Protein AF-A0A956DTZ0-F1 (afdb_monomer_lite)

Radius of gyration: 18.79 Å; chains: 1; bounding box: 50×27×68 Å

Structure (mmCIF, N/CA/C/O backbone):
data_AF-A0A956DTZ0-F1
#
_entry.id   AF-A0A956DTZ0-F1
#
loop_
_atom_site.group_PDB
_atom_site.id
_atom_site.type_symbol
_atom_site.label_atom_id
_atom_site.label_alt_id
_atom_site.label_comp_id
_atom_site.label_asym_id
_atom_site.label_entity_id
_atom_site.label_seq_id
_atom_site.pdbx_PDB_ins_code
_atom_site.Cartn_x
_atom_site.Cartn_y
_atom_site.Cartn_z
_atom_site.occupancy
_atom_site.B_iso_or_equiv
_atom_site.auth_seq_id
_atom_site.auth_comp_id
_atom_site.auth_asym_id
_atom_site.auth_atom_id
_atom_site.pdbx_PDB_model_num
ATOM 1 N N . MET A 1 1 ? -32.865 7.386 51.365 1.00 51.06 1 MET A N 1
ATOM 2 C CA . MET A 1 1 ? -32.165 6.219 50.778 1.00 51.06 1 MET A CA 1
ATOM 3 C C . MET A 1 1 ? -31.901 6.485 49.303 1.00 51.06 1 MET A C 1
ATOM 5 O O . MET A 1 1 ? -32.833 6.796 48.576 1.00 51.06 1 MET A O 1
ATOM 9 N N . ARG A 1 2 ? -30.634 6.435 48.879 1.00 50.09 2 ARG A N 1
ATOM 10 C CA . ARG A 1 2 ? -30.205 6.608 47.482 1.00 50.09 2 ARG A CA 1
ATOM 11 C C . ARG A 1 2 ? -30.488 5.316 46.709 1.00 50.09 2 ARG A C 1
ATOM 13 O O . ARG A 1 2 ? -29.997 4.271 47.123 1.00 50.09 2 ARG A O 1
ATOM 20 N N . ARG A 1 3 ? -31.228 5.367 45.597 1.00 43.94 3 ARG A N 1
ATOM 21 C CA . ARG A 1 3 ? -31.261 4.271 44.615 1.00 43.94 3 ARG A CA 1
ATOM 22 C C . ARG A 1 3 ? -30.463 4.690 43.388 1.00 43.94 3 ARG A C 1
ATOM 24 O O . ARG A 1 3 ? -30.727 5.717 42.774 1.00 43.94 3 ARG A O 1
ATOM 31 N N . ALA A 1 4 ? -29.414 3.912 43.158 1.00 49.28 4 ALA A N 1
ATOM 32 C CA . ALA A 1 4 ? -28.374 4.114 42.175 1.00 49.28 4 ALA A CA 1
ATOM 33 C C . ALA A 1 4 ? -28.901 3.998 40.740 1.00 49.28 4 ALA A C 1
ATOM 35 O O . ALA A 1 4 ? -29.781 3.194 40.439 1.00 49.28 4 ALA A O 1
ATOM 36 N N . ALA A 1 5 ? -28.309 4.807 39.867 1.00 52.06 5 ALA A N 1
ATOM 37 C CA . ALA A 1 5 ? -28.486 4.770 38.430 1.00 52.06 5 ALA A CA 1
ATOM 38 C C . ALA A 1 5 ? -27.880 3.489 37.833 1.00 52.06 5 ALA A C 1
ATOM 40 O O . ALA A 1 5 ? -26.682 3.244 37.978 1.00 52.06 5 ALA A O 1
ATOM 41 N N . SER A 1 6 ? -28.680 2.725 37.090 1.00 51.34 6 SER A N 1
ATOM 42 C CA . SER A 1 6 ? -28.170 1.721 36.153 1.00 51.34 6 SER A CA 1
ATOM 43 C C . SER A 1 6 ? -27.734 2.415 34.863 1.00 51.34 6 SER A C 1
ATOM 45 O O . SER A 1 6 ? -28.564 2.816 34.051 1.00 51.34 6 SER A O 1
ATOM 47 N N . LYS A 1 7 ? -26.420 2.562 34.663 1.00 54.62 7 LYS A N 1
ATOM 48 C CA . LYS A 1 7 ? -25.843 2.852 33.342 1.00 54.62 7 LYS A CA 1
ATOM 49 C C . LYS A 1 7 ? -25.775 1.542 32.546 1.00 54.62 7 LYS A C 1
ATOM 51 O O . LYS A 1 7 ? -25.165 0.595 33.041 1.00 54.62 7 LYS A 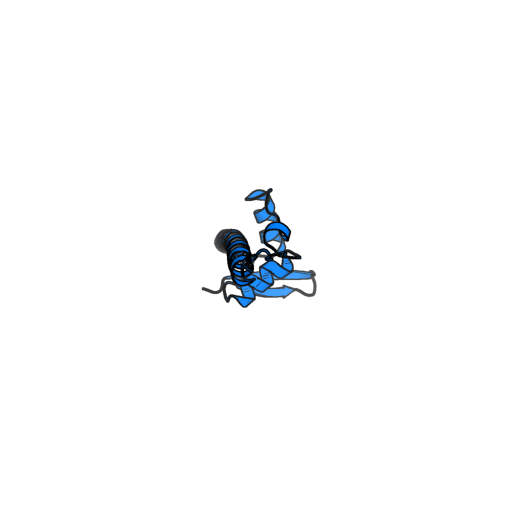O 1
ATOM 56 N N . PRO A 1 8 ? -26.332 1.460 31.325 1.00 48.78 8 PRO A N 1
ATOM 57 C CA . PRO A 1 8 ? -26.114 0.303 30.474 1.00 48.78 8 PRO A CA 1
ATOM 58 C C . PRO A 1 8 ? -24.675 0.348 29.947 1.00 48.78 8 PRO A C 1
ATOM 60 O O . PRO A 1 8 ? -24.281 1.279 29.242 1.00 48.78 8 PRO A O 1
ATOM 63 N N . SER A 1 9 ? -23.887 -0.664 30.303 1.00 52.88 9 SER A N 1
ATOM 64 C CA . SER A 1 9 ? -22.599 -0.949 29.676 1.00 52.88 9 SER A CA 1
ATOM 65 C C . SER A 1 9 ? -22.858 -1.317 28.211 1.00 52.88 9 SER A C 1
ATOM 67 O O . SER A 1 9 ? -23.365 -2.396 27.914 1.00 52.88 9 SER A O 1
ATOM 69 N N . ARG A 1 10 ? -22.607 -0.386 27.281 1.00 52.59 10 ARG A N 1
ATOM 70 C CA . ARG A 1 10 ? -22.614 -0.675 25.840 1.00 52.59 10 ARG A CA 1
ATOM 71 C C . ARG A 1 10 ? -21.243 -1.226 25.458 1.00 52.59 10 ARG A C 1
ATOM 73 O O . ARG A 1 10 ? -20.242 -0.520 25.504 1.00 52.59 10 ARG A O 1
ATOM 80 N N . SER A 1 11 ? -21.275 -2.501 25.102 1.00 47.69 11 SER A N 1
ATOM 81 C CA . SER A 1 11 ? -20.199 -3.428 24.777 1.00 47.69 11 SER A CA 1
ATOM 82 C C . SER A 1 11 ? -19.124 -2.911 23.798 1.00 47.69 11 SER A C 1
ATOM 84 O O . SER A 1 11 ? -19.444 -2.146 22.883 1.00 47.69 11 SER A O 1
ATOM 86 N N . PRO A 1 12 ? -17.868 -3.394 23.915 1.00 57.06 12 PRO A N 1
ATOM 87 C CA . PRO A 1 12 ? -16.751 -3.082 23.006 1.00 57.06 12 PRO A CA 1
ATOM 88 C C . PRO A 1 12 ? -16.955 -3.543 21.546 1.00 57.06 12 PRO A C 1
ATOM 90 O O . PRO A 1 12 ? -16.316 -3.018 20.636 1.00 57.06 12 PRO A O 1
ATOM 93 N N . GLU A 1 13 ? -17.891 -4.457 21.298 1.00 56.47 13 GLU A N 1
ATOM 94 C CA . GLU A 1 13 ? -18.140 -5.107 20.000 1.00 56.47 13 GLU A CA 1
ATOM 95 C C . GLU A 1 13 ? -18.607 -4.147 18.885 1.00 56.47 13 GLU A C 1
ATOM 97 O O . GLU A 1 13 ? -18.237 -4.284 17.716 1.00 56.47 13 GLU A O 1
ATOM 102 N N . ARG A 1 14 ? -19.346 -3.087 19.246 1.00 55.88 14 ARG A N 1
ATOM 103 C CA . ARG A 1 14 ? -19.820 -2.084 18.274 1.00 55.88 14 ARG A CA 1
ATOM 104 C C . ARG A 1 14 ? -18.697 -1.204 17.722 1.00 55.88 14 ARG A C 1
ATOM 106 O O . ARG A 1 14 ? -18.788 -0.760 16.586 1.00 55.88 14 ARG A O 1
ATOM 113 N N . LYS A 1 15 ? -17.640 -0.952 18.504 1.00 55.59 15 LYS A N 1
ATOM 114 C CA . LYS A 1 15 ? -16.503 -0.123 18.066 1.00 55.59 15 LYS A CA 1
ATOM 115 C C . LYS A 1 15 ? -15.551 -0.889 17.148 1.00 55.59 15 LYS A C 1
ATOM 117 O O . LYS A 1 15 ? -15.049 -0.303 16.195 1.00 55.59 15 LYS A O 1
ATOM 122 N N . ALA A 1 16 ? -15.336 -2.179 17.413 1.00 59.88 16 ALA A N 1
ATOM 123 C CA . ALA A 1 16 ? -14.496 -3.034 16.576 1.00 59.88 16 ALA A CA 1
ATOM 124 C C . ALA A 1 16 ? -15.085 -3.194 15.163 1.00 59.88 16 ALA A C 1
ATOM 126 O O . ALA A 1 16 ? -14.371 -3.019 14.182 1.00 59.88 16 ALA A O 1
ATOM 127 N N . SER A 1 17 ? -16.403 -3.396 15.069 1.00 64.75 17 SER A N 1
ATOM 128 C CA . SER A 1 17 ? -17.115 -3.543 13.790 1.00 64.75 17 SER A CA 1
ATOM 129 C C . SER A 1 17 ? -17.016 -2.290 12.904 1.00 64.75 17 SER A C 1
ATOM 131 O O . SER A 1 17 ? -16.825 -2.383 11.697 1.00 64.75 17 SER A O 1
ATOM 133 N N . THR A 1 18 ? -17.099 -1.091 13.494 1.00 71.62 18 THR A N 1
ATOM 134 C CA . THR A 1 18 ? -16.952 0.166 12.739 1.00 71.62 18 THR A CA 1
ATOM 135 C C . THR A 1 18 ? -15.502 0.433 12.326 1.00 71.62 18 THR A C 1
ATOM 137 O O . THR A 1 18 ? -15.267 0.976 11.250 1.00 71.62 18 THR A O 1
ATOM 140 N N . ALA A 1 19 ? -14.526 0.067 13.162 1.00 77.81 19 ALA A N 1
ATOM 141 C CA . ALA A 1 19 ? -13.109 0.231 12.841 1.00 77.81 19 ALA A CA 1
ATOM 142 C C . ALA A 1 19 ? -12.663 -0.702 11.705 1.00 77.81 19 ALA A C 1
ATOM 144 O O . ALA A 1 19 ? -11.941 -0.267 10.811 1.00 77.81 19 ALA A O 1
ATOM 145 N N . ASP A 1 20 ? -13.126 -1.954 11.703 1.00 85.38 20 ASP A N 1
ATOM 146 C CA . ASP A 1 20 ? -12.833 -2.894 10.619 1.00 85.38 20 ASP A CA 1
ATOM 147 C C . ASP A 1 20 ? -13.526 -2.506 9.304 1.00 85.38 20 ASP A C 1
ATOM 149 O O . ASP A 1 20 ? -12.909 -2.572 8.241 1.00 85.38 20 ASP A O 1
ATOM 153 N N . GLY A 1 21 ? -14.758 -1.986 9.369 1.00 89.81 21 GLY A N 1
ATOM 154 C CA . GLY A 1 21 ? -15.437 -1.430 8.195 1.00 89.81 21 GLY A CA 1
ATOM 155 C C . GLY A 1 21 ? -14.641 -0.295 7.543 1.00 89.81 21 GLY A C 1
ATOM 156 O O . GLY A 1 21 ? -14.410 -0.313 6.339 1.00 89.81 21 GLY A O 1
ATOM 157 N N . LYS A 1 22 ? -14.126 0.644 8.349 1.00 90.94 22 LYS A N 1
ATOM 158 C CA . LYS A 1 22 ? -13.256 1.727 7.860 1.00 90.94 22 LYS A CA 1
ATOM 159 C C . LYS A 1 22 ? -11.944 1.211 7.277 1.00 90.94 22 LYS A C 1
ATOM 161 O O . LYS A 1 22 ? -11.521 1.675 6.226 1.00 90.94 22 LYS A O 1
ATOM 166 N N . ARG A 1 23 ? -11.296 0.250 7.943 1.00 93.25 23 ARG A N 1
ATOM 167 C CA . ARG A 1 23 ? -10.085 -0.380 7.402 1.00 93.25 23 ARG A CA 1
ATOM 168 C C . ARG A 1 23 ? -10.367 -1.005 6.042 1.00 93.25 23 ARG A C 1
ATOM 170 O O . ARG A 1 23 ? -9.596 -0.786 5.122 1.00 93.25 23 ARG A O 1
ATOM 177 N N . THR A 1 24 ? -11.478 -1.722 5.911 1.00 93.75 24 THR A N 1
ATOM 178 C CA . THR A 1 24 ? -11.899 -2.344 4.651 1.00 93.75 24 THR A CA 1
ATOM 179 C C . THR A 1 24 ? -12.109 -1.310 3.550 1.00 93.75 24 THR A C 1
ATOM 181 O O . THR A 1 24 ? -11.575 -1.497 2.466 1.00 93.75 24 THR A O 1
ATOM 184 N N . GLU A 1 25 ? -12.772 -0.187 3.840 1.00 93.38 25 GLU A N 1
ATOM 185 C CA . GLU A 1 25 ? -12.961 0.908 2.875 1.00 93.38 25 GLU A CA 1
ATOM 186 C C . GLU A 1 25 ? -11.627 1.433 2.318 1.00 93.38 25 GLU A C 1
ATOM 188 O O . GLU A 1 25 ? -11.448 1.521 1.106 1.00 93.38 25 GLU A O 1
ATOM 193 N N . ALA A 1 26 ? -10.653 1.701 3.190 1.00 94.50 26 ALA A N 1
ATOM 194 C CA . ALA A 1 26 ? -9.325 2.138 2.761 1.00 94.50 26 ALA A CA 1
ATOM 195 C C . ALA A 1 26 ? -8.571 1.084 1.941 1.00 94.50 26 ALA A C 1
ATOM 197 O O . ALA A 1 26 ? -7.792 1.427 1.053 1.00 94.50 26 ALA A O 1
ATOM 198 N N . LEU A 1 27 ? -8.768 -0.197 2.248 1.00 95.00 27 LEU A N 1
ATOM 199 C CA . LEU A 1 27 ? -8.157 -1.288 1.495 1.00 95.00 27 LEU A CA 1
ATOM 200 C C . LEU A 1 27 ? -8.778 -1.398 0.102 1.00 95.00 27 LEU A C 1
ATOM 202 O O . LEU A 1 27 ? -8.035 -1.538 -0.862 1.00 95.00 27 LEU A O 1
ATOM 206 N N . ASP A 1 28 ? -10.100 -1.281 -0.014 1.00 94.56 28 ASP A N 1
ATOM 207 C CA . ASP A 1 28 ? -10.808 -1.273 -1.298 1.00 94.56 28 ASP A CA 1
ATOM 208 C C . ASP A 1 28 ? -10.366 -0.102 -2.183 1.00 94.56 28 ASP A C 1
ATOM 210 O O . ASP A 1 28 ? -10.063 -0.290 -3.362 1.00 94.56 28 ASP A O 1
ATOM 214 N N . GLU A 1 29 ? -10.241 1.097 -1.611 1.00 94.81 29 GLU A N 1
ATOM 215 C CA . GLU A 1 29 ? -9.799 2.279 -2.354 1.00 94.81 29 GLU A CA 1
ATOM 216 C C . GLU A 1 29 ? -8.367 2.115 -2.890 1.00 94.81 29 GLU A C 1
ATOM 218 O O . GLU A 1 29 ? -8.086 2.385 -4.061 1.00 94.81 29 GLU A O 1
ATOM 223 N N . VAL A 1 30 ? -7.456 1.595 -2.061 1.00 95.56 30 VAL A N 1
ATOM 224 C CA . VAL A 1 30 ? -6.084 1.305 -2.492 1.00 95.56 30 VAL A CA 1
ATOM 225 C C . VAL A 1 30 ? -6.050 0.160 -3.506 1.00 95.56 30 VAL A C 1
ATOM 227 O O . VAL A 1 30 ? -5.312 0.251 -4.485 1.00 95.56 30 VAL A O 1
ATOM 230 N N . LEU A 1 31 ? -6.862 -0.884 -3.336 1.00 95.50 31 LEU A N 1
ATOM 231 C CA . LEU A 1 31 ? -6.946 -2.004 -4.275 1.00 95.50 31 LEU A CA 1
ATOM 232 C C . LEU A 1 31 ? -7.441 -1.554 -5.656 1.00 95.50 31 LEU A C 1
ATOM 234 O O . LEU A 1 31 ? -6.903 -2.000 -6.668 1.00 95.50 31 LEU A O 1
ATOM 238 N N . ALA A 1 32 ? -8.409 -0.638 -5.719 1.00 95.50 32 ALA A N 1
ATOM 239 C CA . ALA A 1 32 ? -8.882 -0.057 -6.975 1.00 95.50 32 ALA A CA 1
ATOM 240 C C . ALA A 1 32 ? -7.764 0.689 -7.726 1.00 95.50 32 ALA A C 1
ATOM 242 O O . ALA A 1 32 ? -7.638 0.576 -8.950 1.00 95.50 32 ALA A O 1
ATOM 243 N N . ILE A 1 33 ? -6.901 1.398 -6.991 1.00 96.25 33 ILE A N 1
ATOM 244 C CA . ILE A 1 33 ? -5.719 2.057 -7.558 1.00 96.25 33 ILE A CA 1
ATOM 245 C C . ILE A 1 33 ? -4.702 1.026 -8.044 1.00 96.25 33 ILE A C 1
ATOM 247 O O . ILE A 1 33 ? -4.172 1.177 -9.141 1.00 96.25 33 ILE A O 1
ATOM 251 N N . VAL A 1 34 ? -4.436 -0.022 -7.260 1.00 95.69 34 VAL A N 1
ATOM 252 C CA . VAL A 1 34 ? -3.513 -1.096 -7.658 1.00 95.69 34 VAL A CA 1
ATOM 253 C C . VAL A 1 34 ? -4.006 -1.775 -8.939 1.00 95.69 34 VAL A C 1
ATOM 255 O O . VAL A 1 34 ? -3.219 -1.920 -9.865 1.00 95.69 34 VAL A O 1
ATOM 258 N N . ARG A 1 35 ? -5.304 -2.097 -9.045 1.00 94.75 35 ARG A N 1
ATOM 259 C CA . ARG A 1 35 ? -5.936 -2.657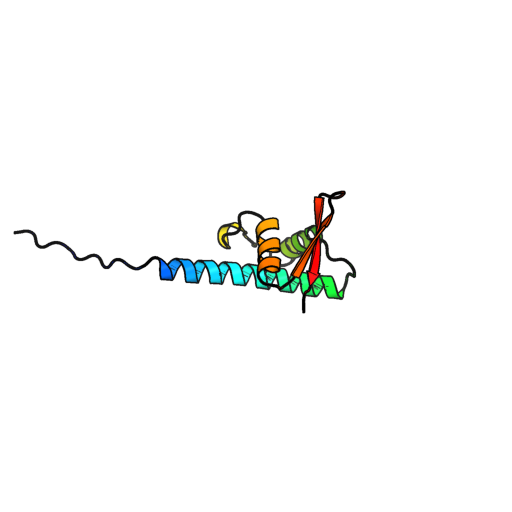 -10.260 1.00 94.75 35 ARG A CA 1
ATOM 260 C C . ARG A 1 35 ? -5.790 -1.754 -11.476 1.00 94.75 35 ARG A C 1
ATOM 262 O O . ARG A 1 35 ? -5.438 -2.229 -12.554 1.00 94.75 35 ARG A O 1
ATOM 269 N N . SER A 1 36 ? -6.023 -0.457 -11.289 1.00 95.62 36 SER A N 1
ATOM 270 C CA . SER A 1 36 ? -5.821 0.531 -12.351 1.00 95.62 36 SER A CA 1
ATOM 271 C C . SER A 1 36 ? -4.362 0.534 -12.814 1.00 95.62 36 SER A C 1
ATOM 273 O O . SER A 1 36 ? -4.091 0.395 -13.997 1.00 95.62 36 SER A O 1
ATOM 275 N N . LEU A 1 37 ? -3.411 0.597 -11.877 1.00 95.62 37 LEU A N 1
ATOM 276 C CA . LEU A 1 37 ? -1.985 0.604 -12.206 1.00 95.62 37 LEU A CA 1
ATOM 277 C C . LEU A 1 37 ? -1.521 -0.709 -12.851 1.00 95.62 37 LEU A C 1
ATOM 279 O O . LEU A 1 37 ? -0.743 -0.662 -13.793 1.00 95.62 37 LEU A O 1
ATOM 283 N N . ALA A 1 38 ? -2.002 -1.864 -12.396 1.00 94.19 38 ALA A N 1
ATOM 284 C CA . ALA A 1 38 ? -1.628 -3.162 -12.959 1.00 94.19 38 ALA A CA 1
ATOM 285 C C . ALA A 1 38 ? -2.127 -3.355 -14.401 1.00 94.19 38 ALA A C 1
ATOM 287 O O . ALA A 1 38 ? -1.589 -4.177 -15.135 1.00 94.19 38 ALA A O 1
ATOM 288 N N . SER A 1 39 ? -3.137 -2.586 -14.822 1.00 93.81 39 SER A N 1
ATOM 289 C CA . SER A 1 39 ? -3.620 -2.603 -16.208 1.00 93.81 39 SER A CA 1
ATOM 290 C C . SER A 1 39 ? -2.692 -1.840 -17.163 1.00 93.81 39 SER A C 1
ATOM 292 O O . SER A 1 39 ? -2.625 -2.173 -18.343 1.00 93.81 39 SER A O 1
ATOM 294 N N . ASP A 1 40 ? -1.969 -0.834 -16.659 1.00 93.69 40 ASP A N 1
ATOM 295 C CA . ASP A 1 40 ? -1.083 0.033 -17.450 1.00 93.69 40 ASP A CA 1
ATOM 296 C C . ASP A 1 40 ? 0.410 -0.303 -17.282 1.00 93.69 40 ASP A C 1
ATOM 298 O O . ASP A 1 40 ? 1.237 0.057 -18.124 1.00 93.69 40 ASP A O 1
ATOM 302 N N . TYR A 1 41 ? 0.781 -0.969 -16.185 1.00 93.44 41 TYR A N 1
ATOM 303 C CA . TYR A 1 41 ? 2.165 -1.229 -15.800 1.00 93.44 41 TYR A CA 1
ATOM 304 C C . TYR A 1 41 ? 2.380 -2.702 -15.459 1.00 93.44 41 TYR A C 1
ATOM 306 O O . TYR A 1 41 ? 1.694 -3.252 -14.606 1.00 93.44 41 TYR A O 1
ATOM 314 N N . GLU A 1 42 ? 3.428 -3.299 -16.036 1.00 89.75 42 GLU A N 1
ATOM 315 C CA . GLU A 1 42 ? 3.858 -4.670 -15.713 1.00 89.75 42 GLU A CA 1
ATOM 316 C C . GLU A 1 42 ? 4.306 -4.812 -14.248 1.00 89.75 42 GLU A C 1
ATOM 318 O O . GLU A 1 42 ? 4.126 -5.854 -13.634 1.00 89.75 42 GLU A O 1
ATOM 323 N N . ASN A 1 43 ? 4.882 -3.751 -13.673 1.00 92.25 43 ASN A N 1
ATOM 324 C CA . ASN A 1 43 ? 5.391 -3.744 -12.305 1.00 92.25 43 ASN A CA 1
ATOM 325 C C . ASN A 1 43 ? 4.800 -2.570 -11.521 1.00 92.25 43 ASN A C 1
ATOM 327 O O . ASN A 1 43 ? 5.157 -1.411 -11.760 1.00 92.25 43 ASN A O 1
ATOM 331 N N . VAL A 1 44 ? 3.942 -2.865 -10.542 1.00 95.00 44 VAL A N 1
ATOM 332 C CA . VAL A 1 44 ? 3.335 -1.849 -9.677 1.00 95.00 44 VAL A CA 1
ATOM 333 C C . VAL A 1 44 ? 4.131 -1.716 -8.384 1.00 95.00 44 VAL A C 1
ATOM 335 O O . VAL A 1 44 ? 4.183 -2.612 -7.550 1.00 95.00 44 VAL A O 1
ATOM 338 N N . TRP A 1 45 ? 4.747 -0.555 -8.176 1.00 94.81 45 TRP A N 1
ATOM 339 C CA . TRP A 1 45 ? 5.487 -0.272 -6.946 1.00 94.81 45 TRP A CA 1
ATOM 340 C C . TRP A 1 45 ? 4.598 0.402 -5.901 1.00 94.81 45 TRP A C 1
ATOM 342 O O . TRP A 1 45 ? 3.825 1.303 -6.221 1.00 94.81 45 TRP A O 1
ATOM 352 N N . GLY A 1 46 ? 4.777 0.081 -4.620 1.00 93.69 46 GLY A N 1
ATOM 353 C CA . GLY A 1 46 ? 4.033 0.696 -3.515 1.00 93.69 46 GLY A CA 1
ATOM 354 C C . GLY A 1 46 ? 4.159 2.225 -3.486 1.00 93.69 46 GLY A C 1
ATOM 355 O O . GLY A 1 46 ? 3.203 2.929 -3.167 1.00 93.69 46 GLY A O 1
ATOM 356 N N . SER A 1 47 ? 5.302 2.773 -3.903 1.00 93.19 47 SER A N 1
ATOM 357 C CA . SER A 1 47 ? 5.471 4.219 -4.096 1.00 93.19 47 SER A CA 1
ATOM 358 C C . SER A 1 47 ? 4.588 4.798 -5.209 1.00 93.19 47 SER A C 1
ATOM 360 O O . SER A 1 47 ? 4.095 5.913 -5.047 1.00 93.19 47 SER A O 1
ATOM 362 N N . MET A 1 48 ? 4.364 4.061 -6.305 1.00 94.62 48 MET A N 1
ATOM 363 C CA . MET A 1 48 ? 3.438 4.467 -7.372 1.00 94.62 48 MET A CA 1
ATOM 364 C C . MET A 1 48 ? 2.006 4.458 -6.854 1.00 94.62 48 MET A C 1
ATOM 366 O O . MET A 1 48 ? 1.296 5.442 -7.026 1.00 94.62 48 MET A O 1
ATOM 370 N N . VAL A 1 49 ? 1.616 3.406 -6.128 1.00 95.62 49 VAL A N 1
ATOM 371 C CA . VAL A 1 49 ? 0.293 3.320 -5.493 1.00 95.62 49 VAL A CA 1
ATOM 372 C C . VAL A 1 49 ? 0.072 4.511 -4.563 1.00 95.62 49 VAL A C 1
ATOM 374 O O . VAL A 1 49 ? -0.939 5.196 -4.669 1.00 95.62 49 VAL A O 1
ATOM 377 N N . LYS A 1 50 ? 1.046 4.826 -3.700 1.00 94.06 50 LYS A N 1
ATOM 378 C CA . LYS A 1 50 ? 0.970 5.973 -2.786 1.00 94.06 50 LYS A CA 1
ATOM 379 C C . LYS A 1 50 ? 0.861 7.308 -3.529 1.00 94.06 50 LYS A C 1
ATOM 381 O O . LYS A 1 50 ? 0.102 8.181 -3.112 1.00 94.06 50 LYS A O 1
ATOM 386 N N . GLN A 1 51 ? 1.626 7.485 -4.606 1.00 95.56 51 GLN A N 1
ATOM 387 C CA . GLN A 1 51 ? 1.581 8.703 -5.413 1.00 95.56 51 GLN A CA 1
ATOM 388 C C . GLN A 1 51 ? 0.224 8.866 -6.103 1.00 95.56 51 GLN A C 1
ATOM 390 O O . GLN A 1 51 ? -0.346 9.956 -6.077 1.00 95.56 51 GLN A O 1
ATOM 395 N N . THR A 1 52 ? -0.304 7.793 -6.690 1.00 96.12 52 THR A N 1
ATOM 396 C CA . THR A 1 52 ? -1.615 7.792 -7.344 1.00 96.12 52 THR A CA 1
ATOM 397 C C . THR A 1 52 ? -2.736 7.997 -6.334 1.00 96.12 52 THR A C 1
ATOM 399 O O . THR A 1 52 ? -3.619 8.808 -6.588 1.00 96.12 52 THR A O 1
ATOM 402 N N . LEU A 1 53 ? -2.654 7.384 -5.152 1.00 95.44 53 LEU A N 1
ATOM 403 C CA . LEU A 1 53 ? -3.598 7.608 -4.056 1.00 95.44 53 LEU A CA 1
ATOM 404 C C . LEU A 1 53 ? -3.691 9.085 -3.680 1.00 95.44 53 LEU A C 1
ATOM 406 O O . LEU A 1 53 ? -4.789 9.614 -3.607 1.00 95.44 53 LEU A O 1
ATOM 410 N N . GLY A 1 54 ? -2.562 9.785 -3.542 1.00 93.56 54 GLY A N 1
ATOM 411 C CA . GLY A 1 54 ? -2.578 11.226 -3.267 1.00 93.56 54 GLY A CA 1
ATOM 412 C C . GLY A 1 54 ? -3.158 12.084 -4.401 1.00 93.56 54 GLY A C 1
ATOM 413 O O . GLY A 1 54 ? -3.605 13.198 -4.144 1.00 93.56 54 GLY A O 1
ATOM 414 N N . ARG A 1 55 ? -3.159 11.590 -5.649 1.00 95.25 55 ARG A N 1
ATOM 415 C CA . ARG A 1 55 ? -3.779 12.272 -6.801 1.00 95.25 55 ARG A CA 1
ATOM 416 C C . ARG A 1 55 ? -5.281 12.007 -6.895 1.00 95.25 55 ARG A C 1
ATOM 418 O O . ARG A 1 55 ? -6.024 12.920 -7.231 1.00 95.25 55 ARG A O 1
ATOM 425 N N . VAL A 1 56 ? -5.702 10.772 -6.624 1.00 93.56 56 VAL A N 1
ATOM 426 C CA . VAL A 1 56 ? -7.102 10.328 -6.705 1.00 93.56 56 VAL A CA 1
ATOM 427 C C . VAL A 1 56 ? -7.884 10.772 -5.470 1.00 93.56 56 VAL A C 1
ATOM 429 O O . VAL A 1 56 ? -8.961 11.346 -5.599 1.00 93.56 56 VAL A O 1
ATOM 432 N N . ASN A 1 57 ? -7.318 10.564 -4.281 1.00 92.25 57 ASN A N 1
ATOM 433 C CA . ASN A 1 57 ? -7.894 10.953 -3.000 1.00 92.25 57 ASN A CA 1
ATOM 434 C C . ASN A 1 57 ? -6.865 11.739 -2.158 1.00 92.25 57 ASN A C 1
ATOM 436 O O . ASN A 1 57 ? -6.213 11.183 -1.267 1.00 92.25 57 ASN A O 1
ATOM 440 N N . PRO A 1 58 ? -6.716 13.058 -2.389 1.00 92.56 58 PRO A N 1
ATOM 441 C CA . PRO A 1 58 ? -5.819 13.898 -1.590 1.00 92.56 58 PRO A CA 1
ATOM 442 C C . PRO A 1 58 ? -6.240 14.010 -0.113 1.00 92.56 58 PRO A C 1
ATOM 444 O O 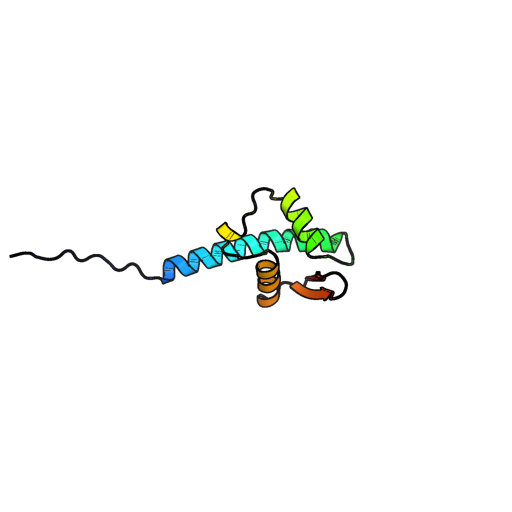. PRO A 1 58 ? -5.433 14.421 0.719 1.00 92.56 58 PRO A O 1
ATOM 447 N N . GLY A 1 59 ? -7.487 13.655 0.226 1.00 92.25 59 GLY A N 1
ATOM 448 C CA . GLY A 1 59 ? -8.008 13.636 1.595 1.00 92.25 59 GLY A CA 1
ATOM 449 C C . GLY A 1 59 ? -7.733 12.335 2.354 1.00 92.25 59 GLY A C 1
ATOM 450 O O . GLY A 1 59 ? -8.124 12.223 3.517 1.00 92.25 59 GLY A O 1
ATOM 451 N N . PHE A 1 60 ? -7.075 11.358 1.723 1.00 93.44 60 PHE A N 1
ATOM 452 C CA . PHE A 1 60 ? -6.830 10.053 2.319 1.00 93.44 60 PHE A CA 1
ATOM 453 C C . PHE A 1 60 ? -6.027 10.163 3.622 1.00 93.44 60 PHE A C 1
ATOM 455 O O . PHE A 1 60 ? -4.891 10.644 3.643 1.00 93.44 60 PHE A O 1
ATOM 462 N N . ASN A 1 61 ? -6.601 9.670 4.721 1.00 93.19 61 ASN A N 1
ATOM 463 C CA . ASN A 1 61 ? -5.995 9.750 6.044 1.00 93.19 61 ASN A CA 1
ATOM 464 C C . ASN A 1 61 ? -5.862 8.360 6.676 1.00 93.19 61 ASN A C 1
ATOM 466 O O . ASN A 1 61 ? -6.839 7.750 7.102 1.00 93.19 61 ASN A O 1
ATOM 470 N N . LEU A 1 62 ? -4.621 7.883 6.791 1.00 92.12 62 LEU A N 1
ATOM 471 C CA . LEU A 1 62 ? -4.310 6.577 7.376 1.00 92.12 62 LEU A CA 1
ATOM 472 C C . LEU A 1 62 ? -4.808 6.438 8.820 1.00 92.12 62 LEU A C 1
ATOM 474 O O . LEU A 1 62 ? -5.363 5.398 9.160 1.00 92.12 62 LEU A O 1
ATOM 478 N N . ASP A 1 63 ? -4.657 7.476 9.645 1.00 92.62 63 ASP A N 1
ATOM 479 C CA . ASP A 1 63 ? -5.080 7.459 11.049 1.00 92.62 63 ASP A CA 1
ATOM 480 C C . ASP A 1 63 ? -6.608 7.373 11.170 1.00 92.62 63 ASP A C 1
ATOM 482 O O . ASP A 1 63 ? -7.125 6.578 11.956 1.00 92.62 63 ASP A O 1
ATOM 486 N N . TYR A 1 64 ? -7.340 8.083 10.299 1.00 91.19 64 TYR A N 1
ATOM 487 C CA . TYR A 1 64 ? -8.804 7.984 10.208 1.00 91.19 64 TYR A CA 1
ATOM 488 C C . TYR A 1 64 ? -9.271 6.550 9.923 1.00 91.19 64 TYR A C 1
ATOM 490 O O . TYR A 1 64 ? -10.267 6.085 10.493 1.00 91.19 64 TYR A O 1
ATOM 498 N N . TYR A 1 65 ? -8.523 5.849 9.072 1.00 92.75 65 TYR A N 1
ATOM 499 C CA . TYR A 1 65 ? -8.738 4.447 8.729 1.00 92.75 65 TYR A CA 1
ATOM 500 C C . TYR A 1 65 ? -8.085 3.467 9.715 1.00 92.75 65 TYR A C 1
ATOM 502 O O . TYR A 1 65 ? -8.227 2.256 9.577 1.00 92.75 65 TYR A O 1
ATOM 510 N N . GLY A 1 66 ? -7.406 3.963 10.750 1.00 92.12 66 GLY A N 1
ATOM 511 C CA . GLY A 1 66 ? -6.790 3.153 11.794 1.00 92.12 66 GLY A CA 1
ATOM 512 C C . GLY A 1 66 ? -5.500 2.446 11.376 1.00 92.12 66 GLY A C 1
ATOM 513 O O . GLY A 1 66 ? -5.158 1.438 11.992 1.00 92.12 66 GLY A O 1
ATOM 514 N N . PHE A 1 67 ? -4.793 2.925 10.353 1.00 94.50 67 PHE A N 1
ATOM 515 C CA . PHE A 1 67 ? -3.470 2.445 9.942 1.00 94.50 67 PHE A CA 1
ATOM 516 C C . PHE A 1 67 ? -2.372 3.398 10.424 1.00 94.50 67 PHE A C 1
ATOM 518 O O . PHE A 1 67 ? -2.477 4.612 10.283 1.00 94.50 67 PHE A O 1
ATOM 525 N N . LYS A 1 68 ? -1.262 2.859 10.937 1.00 92.25 68 LYS A N 1
ATOM 526 C CA . LYS A 1 68 ? -0.119 3.663 11.407 1.00 92.25 68 LYS A CA 1
ATOM 527 C C . LYS A 1 68 ? 0.792 4.109 10.269 1.00 92.25 68 LYS A C 1
ATOM 529 O O . LYS A 1 68 ? 1.560 5.054 10.414 1.00 92.25 68 LYS A O 1
ATOM 534 N N . SER A 1 69 ? 0.778 3.386 9.151 1.00 92.62 69 SER A N 1
ATOM 535 C CA . SER A 1 69 ? 1.593 3.701 7.979 1.00 92.62 69 SER A CA 1
ATOM 536 C C . SER A 1 69 ? 1.009 3.080 6.716 1.00 92.62 69 SER A C 1
ATOM 538 O O . SER A 1 69 ? 0.291 2.085 6.774 1.00 92.62 69 SER A O 1
ATOM 540 N N . PHE A 1 70 ? 1.396 3.614 5.560 1.00 92.44 70 PHE A N 1
ATOM 541 C CA . PHE A 1 70 ? 1.026 3.033 4.269 1.00 92.44 70 PHE A CA 1
ATOM 542 C C . PHE A 1 70 ? 1.526 1.585 4.119 1.00 92.44 70 PHE A C 1
ATOM 544 O O . PHE A 1 70 ? 0.824 0.730 3.594 1.00 92.44 70 PHE A O 1
ATOM 551 N N . ASN A 1 71 ? 2.699 1.272 4.676 1.00 92.69 71 ASN A N 1
ATOM 552 C CA . ASN A 1 71 ? 3.232 -0.092 4.683 1.00 92.69 71 ASN A CA 1
ATOM 553 C C . ASN A 1 71 ? 2.394 -1.055 5.542 1.00 92.69 71 ASN A C 1
ATOM 555 O O . ASN A 1 71 ? 2.408 -2.255 5.286 1.00 92.69 71 ASN A O 1
ATOM 559 N N . GLU A 1 72 ? 1.716 -0.567 6.587 1.00 94.38 72 GLU A N 1
ATOM 560 C CA . GLU A 1 72 ? 0.777 -1.388 7.365 1.00 94.38 72 GLU A CA 1
ATOM 561 C C . GLU A 1 72 ? -0.471 -1.705 6.543 1.00 94.38 72 GLU A C 1
ATOM 563 O O . GLU A 1 72 ? -0.917 -2.850 6.562 1.00 94.38 72 GLU A O 1
ATOM 568 N N . LEU A 1 73 ? -0.981 -0.714 5.804 1.00 94.75 73 LEU A N 1
ATOM 569 C CA . LEU A 1 73 ? -2.120 -0.873 4.904 1.00 94.75 73 LEU A CA 1
ATOM 570 C C . LEU A 1 73 ? -1.812 -1.886 3.797 1.00 94.75 73 LEU A C 1
ATOM 572 O O . LEU A 1 73 ? -2.572 -2.832 3.623 1.00 94.75 73 LEU A O 1
ATOM 576 N N . LEU A 1 74 ? -0.675 -1.756 3.104 1.00 94.31 74 LEU A N 1
ATOM 577 C CA . LEU A 1 74 ? -0.276 -2.730 2.082 1.00 94.31 74 LEU A CA 1
ATOM 578 C C . LEU A 1 74 ? -0.183 -4.144 2.665 1.00 94.31 74 LEU A C 1
ATOM 580 O O . LEU A 1 74 ? -0.731 -5.085 2.103 1.00 94.31 74 LEU A O 1
ATOM 584 N N . ARG A 1 75 ? 0.462 -4.303 3.826 1.00 94.25 75 ARG A N 1
ATOM 585 C CA . ARG A 1 75 ? 0.553 -5.617 4.477 1.00 94.25 75 ARG A CA 1
ATOM 586 C C . ARG A 1 75 ? -0.802 -6.157 4.926 1.00 94.25 75 ARG A C 1
ATOM 588 O O . ARG A 1 75 ? -0.943 -7.360 5.086 1.00 94.25 75 ARG A O 1
ATOM 595 N N . GLU A 1 76 ? -1.783 -5.299 5.193 1.00 94.75 76 GLU A N 1
ATOM 596 C CA . GLU A 1 76 ? -3.154 -5.739 5.465 1.00 94.75 76 GLU A CA 1
ATOM 597 C C . GLU A 1 76 ? -3.844 -6.242 4.190 1.00 94.75 76 GLU A C 1
ATOM 599 O O . GLU A 1 76 ? -4.541 -7.248 4.268 1.00 94.75 76 GLU A O 1
ATOM 604 N N . LEU A 1 77 ? -3.608 -5.619 3.026 1.00 94.44 77 LEU A N 1
ATOM 605 C CA . LEU A 1 77 ? -4.071 -6.161 1.739 1.00 94.44 77 LEU A CA 1
ATOM 606 C C . LEU A 1 77 ? -3.503 -7.563 1.491 1.00 94.44 77 LEU A C 1
ATOM 608 O O . LEU A 1 77 ? -4.250 -8.466 1.121 1.00 94.44 77 LEU A O 1
ATOM 612 N N . GLU A 1 78 ? -2.212 -7.750 1.763 1.00 94.94 78 GLU A N 1
ATOM 613 C CA . GLU A 1 78 ? -1.551 -9.054 1.657 1.00 94.94 78 GLU A CA 1
ATOM 614 C C . GLU A 1 78 ? -2.116 -10.073 2.647 1.00 94.94 78 GLU A C 1
ATOM 616 O O . GLU A 1 78 ? -2.499 -11.172 2.260 1.00 94.94 78 GLU A O 1
ATOM 621 N N . ARG A 1 79 ? -2.286 -9.694 3.921 1.00 94.06 79 ARG A N 1
ATOM 622 C CA . ARG A 1 79 ? -2.916 -10.567 4.931 1.00 94.06 79 ARG A CA 1
ATOM 623 C C . ARG A 1 79 ? -4.325 -11.016 4.548 1.00 94.06 79 ARG A C 1
ATOM 625 O O . ARG A 1 79 ? -4.754 -12.080 4.984 1.00 94.06 79 ARG A O 1
ATOM 632 N N . ARG A 1 80 ? -5.056 -10.200 3.786 1.00 91.75 80 ARG A N 1
ATOM 633 C CA . ARG A 1 80 ? -6.405 -10.514 3.292 1.00 91.75 80 ARG A CA 1
ATOM 634 C C . ARG A 1 80 ? -6.398 -11.275 1.959 1.00 91.75 80 ARG A C 1
ATOM 636 O O . ARG A 1 80 ? -7.480 -11.525 1.431 1.00 91.75 80 ARG A O 1
ATOM 643 N N . GLY A 1 81 ? -5.222 -11.619 1.425 1.00 92.06 81 GLY A N 1
ATOM 644 C CA . GLY A 1 81 ? -5.066 -12.332 0.155 1.00 92.06 81 GLY A CA 1
ATOM 645 C C . GLY A 1 81 ? -5.617 -11.540 -1.027 1.00 92.06 81 GLY A C 1
ATOM 646 O O . GLY A 1 81 ? -6.333 -12.088 -1.852 1.00 92.06 81 GLY A O 1
ATOM 647 N N . ARG A 1 82 ? -5.421 -10.216 -1.034 1.00 93.38 82 ARG A N 1
ATOM 648 C CA . ARG A 1 82 ? -5.836 -9.340 -2.148 1.00 93.38 82 ARG A CA 1
ATOM 649 C C . ARG A 1 82 ? -4.675 -8.985 -3.070 1.00 93.38 82 ARG A C 1
ATOM 651 O O . ARG A 1 82 ? -4.900 -8.613 -4.216 1.00 93.38 82 ARG A O 1
ATOM 658 N N . VAL A 1 83 ? -3.460 -8.997 -2.527 1.00 94.38 83 VAL A N 1
ATOM 659 C CA . VAL A 1 83 ? -2.215 -8.653 -3.219 1.00 94.38 83 VAL A CA 1
ATOM 660 C C . VAL A 1 83 ? -1.068 -9.460 -2.622 1.00 94.38 83 VAL A C 1
ATOM 662 O O . VAL A 1 83 ? -1.117 -9.810 -1.446 1.00 94.38 83 VAL A O 1
ATOM 665 N N . SER A 1 84 ? -0.007 -9.654 -3.388 1.00 94.62 84 SER A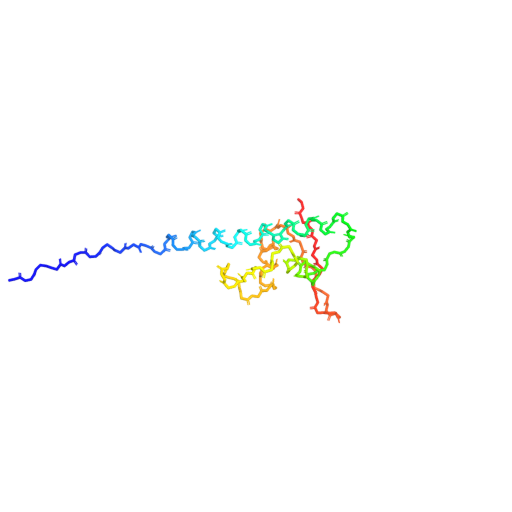 N 1
ATOM 666 C CA . SER A 1 84 ? 1.270 -10.195 -2.932 1.00 94.62 84 SER A CA 1
ATOM 667 C C . SER A 1 84 ? 2.303 -9.068 -2.850 1.00 94.62 84 SER A C 1
ATOM 669 O O . SER A 1 84 ? 2.388 -8.228 -3.751 1.00 94.62 84 SER A O 1
ATOM 671 N N . LEU A 1 85 ? 3.088 -9.001 -1.764 1.00 94.56 85 LEU A N 1
ATOM 672 C CA . LEU A 1 85 ? 4.121 -7.974 -1.594 1.00 94.56 85 LEU A CA 1
ATOM 673 C C . LEU A 1 85 ? 5.523 -8.570 -1.655 1.00 94.56 85 LEU A C 1
ATOM 675 O O . LEU A 1 85 ? 5.958 -9.306 -0.772 1.00 94.56 85 LEU A O 1
ATOM 679 N N . THR A 1 86 ? 6.311 -8.129 -2.632 1.00 93.69 86 THR A N 1
ATOM 680 C CA . THR A 1 86 ? 7.738 -8.465 -2.696 1.00 93.69 86 THR A CA 1
ATOM 681 C C . THR A 1 86 ? 8.574 -7.273 -2.259 1.00 93.69 86 THR A C 1
ATOM 683 O O . THR A 1 86 ? 8.551 -6.209 -2.879 1.00 93.69 86 THR A O 1
ATOM 686 N N . ARG A 1 87 ? 9.330 -7.423 -1.165 1.00 88.81 87 ARG A N 1
ATOM 687 C CA . ARG A 1 87 ? 10.214 -6.359 -0.673 1.00 88.81 87 ARG A CA 1
ATOM 688 C C . ARG A 1 87 ? 11.502 -6.308 -1.489 1.00 88.81 87 ARG A C 1
ATOM 690 O O . ARG A 1 87 ? 12.314 -7.226 -1.426 1.00 88.81 87 ARG A O 1
ATOM 697 N N . ASP A 1 88 ? 11.747 -5.178 -2.137 1.00 88.31 88 ASP A N 1
ATOM 698 C CA . ASP A 1 88 ? 13.029 -4.880 -2.766 1.00 88.31 88 ASP A CA 1
ATOM 699 C C . ASP A 1 88 ? 13.977 -4.261 -1.724 1.00 88.31 88 ASP A C 1
ATOM 701 O O . ASP A 1 88 ? 13.795 -3.126 -1.267 1.00 88.31 88 ASP A O 1
ATOM 705 N N . ALA A 1 89 ? 14.978 -5.035 -1.296 1.00 78.81 89 ALA A N 1
ATOM 706 C CA . ALA A 1 89 ? 15.939 -4.615 -0.276 1.00 78.81 89 ALA A CA 1
ATOM 707 C C . ALA A 1 89 ? 16.935 -3.553 -0.775 1.00 78.81 89 ALA A C 1
ATOM 709 O O . ALA A 1 89 ? 17.471 -2.807 0.042 1.00 78.81 89 ALA A O 1
ATOM 710 N N . ALA A 1 90 ? 17.162 -3.459 -2.088 1.00 80.44 90 ALA A N 1
ATOM 711 C CA . ALA A 1 90 ? 18.078 -2.486 -2.676 1.00 80.44 90 ALA A CA 1
ATOM 712 C C . ALA A 1 90 ? 17.459 -1.080 -2.731 1.00 80.44 90 ALA A C 1
ATOM 714 O O . ALA A 1 90 ? 18.159 -0.082 -2.573 1.00 80.44 90 ALA A O 1
ATOM 715 N N . ARG A 1 91 ? 16.139 -0.997 -2.932 1.00 74.31 91 ARG A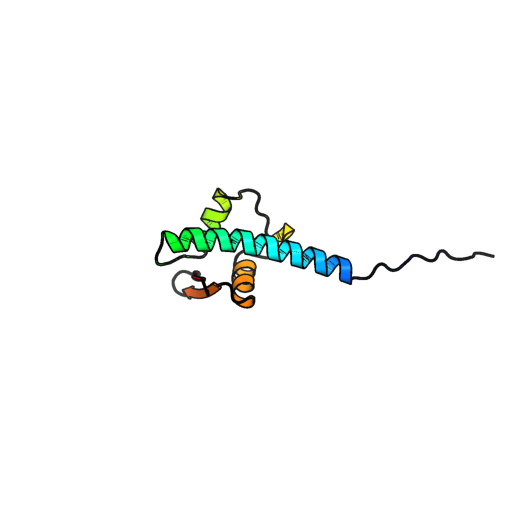 N 1
ATOM 716 C CA . ARG A 1 91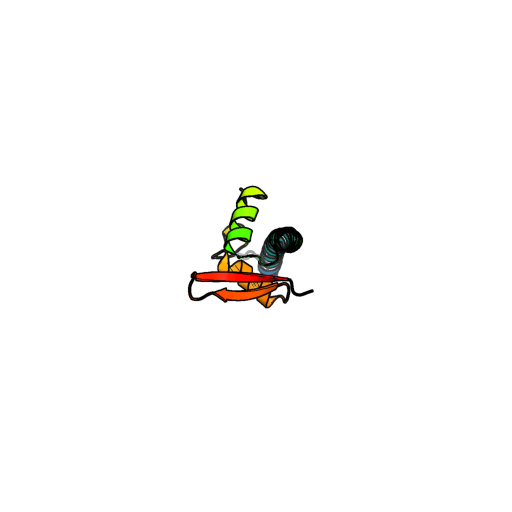 ? 15.385 0.256 -3.099 1.00 74.31 91 ARG A CA 1
ATOM 717 C C . ARG A 1 91 ? 14.523 0.614 -1.891 1.00 74.31 91 ARG A C 1
ATOM 719 O O . ARG A 1 91 ? 14.009 1.727 -1.820 1.00 74.31 91 ARG A O 1
ATOM 726 N N . GLY A 1 92 ? 14.345 -0.313 -0.948 1.00 80.31 92 GLY A N 1
ATOM 727 C CA . GLY A 1 92 ? 13.527 -0.107 0.248 1.00 80.31 92 GLY A CA 1
ATOM 728 C C . GLY A 1 92 ? 12.033 0.050 -0.052 1.00 80.31 92 GLY A C 1
ATOM 729 O O . GLY A 1 92 ? 11.331 0.721 0.703 1.00 80.31 92 GLY A O 1
ATOM 730 N N . ASN A 1 93 ? 11.552 -0.551 -1.142 1.00 85.94 93 ASN A N 1
ATOM 731 C CA . ASN A 1 93 ? 10.175 -0.432 -1.623 1.00 85.94 93 ASN A CA 1
ATOM 732 C C . ASN A 1 93 ? 9.505 -1.811 -1.718 1.00 85.94 93 ASN A C 1
ATOM 734 O O . ASN A 1 93 ? 10.180 -2.837 -1.633 1.00 85.94 93 ASN A O 1
ATOM 738 N N . TYR A 1 94 ? 8.187 -1.832 -1.895 1.00 91.94 94 TYR A N 1
ATOM 739 C CA . TYR A 1 94 ? 7.436 -3.056 -2.169 1.00 91.94 94 TYR A CA 1
ATOM 740 C C . TYR A 1 94 ? 6.985 -3.065 -3.623 1.00 91.94 94 TYR A C 1
ATOM 742 O O . TYR A 1 94 ? 6.419 -2.078 -4.091 1.00 91.94 94 TYR A O 1
ATOM 750 N N . LEU A 1 95 ? 7.233 -4.164 -4.322 1.00 93.50 95 LEU A N 1
ATOM 751 C CA . LEU A 1 95 ? 6.475 -4.524 -5.509 1.00 93.50 95 LEU A CA 1
ATOM 752 C C . LEU A 1 95 ? 5.136 -5.097 -5.034 1.00 93.50 95 LEU A C 1
ATOM 754 O O . LEU A 1 95 ? 5.116 -5.896 -4.096 1.00 93.50 95 LEU A O 1
ATOM 758 N N . VAL A 1 96 ? 4.045 -4.630 -5.627 1.00 95.00 96 VAL A N 1
ATOM 759 C CA . VAL A 1 96 ? 2.673 -5.019 -5.307 1.00 95.00 96 VAL A CA 1
ATOM 760 C C . VAL A 1 96 ? 2.120 -5.751 -6.517 1.00 95.00 96 VAL A C 1
ATOM 762 O O . VAL A 1 96 ? 2.024 -5.159 -7.587 1.00 95.00 96 VAL A O 1
ATOM 765 N N . ASP A 1 97 ? 1.758 -7.010 -6.335 1.00 93.75 97 ASP A N 1
ATOM 766 C CA . ASP A 1 97 ? 1.141 -7.841 -7.366 1.00 93.75 97 ASP A CA 1
ATOM 767 C C . ASP A 1 97 ? -0.289 -8.192 -6.955 1.00 93.75 97 ASP A C 1
ATOM 769 O O . ASP A 1 97 ? -0.559 -8.332 -5.764 1.00 93.75 97 ASP A O 1
ATOM 773 N N . ILE A 1 98 ? -1.227 -8.268 -7.895 1.00 92.31 98 ILE A N 1
ATOM 774 C CA . ILE A 1 98 ? -2.627 -8.568 -7.564 1.00 92.31 98 ILE A CA 1
ATOM 775 C C . ILE A 1 98 ? -2.793 -10.078 -7.528 1.00 92.31 98 ILE A C 1
ATOM 777 O O . ILE A 1 98 ? -2.553 -10.740 -8.531 1.00 92.31 98 ILE A O 1
ATOM 781 N N . GLU A 1 99 ? -3.258 -10.602 -6.396 1.00 82.75 99 GLU A N 1
ATOM 782 C CA . GLU A 1 99 ? -3.697 -11.995 -6.333 1.00 82.75 99 GLU A CA 1
ATOM 783 C C . GLU A 1 99 ? -5.183 -12.030 -6.702 1.00 82.75 99 GLU A C 1
ATOM 785 O O . GLU A 1 99 ? -6.005 -11.410 -6.017 1.00 82.75 99 GLU A O 1
ATOM 790 N N . ASP A 1 100 ? -5.497 -12.668 -7.832 1.00 60.16 100 ASP A N 1
ATOM 791 C CA . ASP A 1 100 ? -6.865 -12.925 -8.308 1.00 60.16 100 ASP A CA 1
ATOM 792 C C . ASP A 1 100 ? -7.417 -14.239 -7.732 1.00 60.16 100 ASP A C 1
ATOM 794 O O . ASP A 1 100 ? -6.684 -15.258 -7.763 1.00 60.16 100 ASP A O 1
#

Secondary structure (DSSP, 8-state):
-----------THHHHHHHHHHHHHHHHHHHHHHHHHHHH-SSEEHHHHHHHHHHH-TT--TTTTT-SSHHHHHHHHHHTTSEEEEEETTTTEEEEEE--

pLDDT: mean 85.17, std 15.58, range [43.94, 96.25]

Foldseek 3Di:
DDDDDDDDDDDPVVVVVVLVVLLVVLLVLLLVLVVVCVVVDVWDWLVNSVVVCCVVPVPDDCVSSPHPDSVSSLVVCVVVQQWDWDQDPVVRITTTGGRD

Sequence (100 aa):
MRRAASKPSRSPERKASTADGKRTEALDEVLAIVRSLASDYENVWGSMVKQTLGRVNPGFNLDYYGFKSFNELLRELERRGRVSLTRDAARGNYLVDIED